Protein AF-A0A7C6D695-F1 (afdb_monomer)

Radius of gyration: 18.71 Å;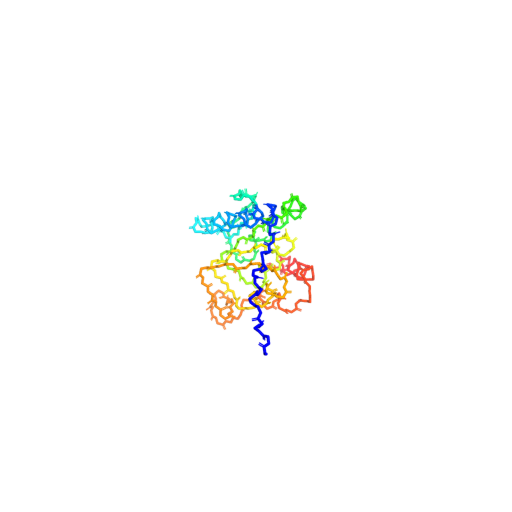 Cα contacts (8 Å, |Δi|>4): 291; chains: 1; bounding box: 71×54×40 Å

Nearest PDB structures (foldseek):
  1vk9-assembly1_A  TM=8.067E-01  e=2.112E-11  Thermotoga maritima
  9e9a-assembly1_A  TM=6.567E-01  e=2.831E-07  Borreliella burgdorferi B31
  2gx8-assembly1_C-2  TM=5.484E-01  e=4.837E-01  Bacillus cereus ATCC 14579
  7tzi-assembly2_B  TM=7.377E-01  e=1.525E+00  Methanothermobacter thermautotrophicus
  2fyw-assembly1_A  TM=5.739E-01  e=6.242E-01  Streptococcus pneumoniae TIGR4

Foldseek 3Di:
DDDDDDDDDPPPCCDPVNVVLVVQLVLFQVLLVVVVVVQWFKFKGTSNDTPDTHHDDDCVGLVVCCVVCLVVLVVGQAMEMEGQAAALLSLLSCVSSVHQEYEYQEHAPVSVVVCVVVVRHYYYDYYDPADPDPVNPGHHPSNVLSVPAPHSVRSSVVVVVVVVVD

Structure (mmCIF, N/CA/C/O backbone):
data_AF-A0A7C6D695-F1
#
_entry.id   AF-A0A7C6D695-F1
#
loop_
_atom_site.group_PDB
_atom_site.id
_atom_site.type_symbol
_atom_site.label_atom_id
_atom_site.label_alt_id
_atom_site.label_comp_id
_atom_site.label_asym_id
_atom_site.label_entity_id
_atom_site.label_seq_id
_atom_site.pdbx_PDB_ins_code
_atom_site.Cartn_x
_atom_site.Cartn_y
_atom_site.Cartn_z
_atom_site.occupancy
_atom_site.B_iso_or_equiv
_atom_site.auth_seq_id
_atom_site.auth_comp_id
_atom_site.auth_asym_id
_atom_site.auth_atom_id
_atom_site.pdbx_PDB_model_num
ATOM 1 N N . MET A 1 1 ? -49.919 -39.911 -1.545 1.00 42.72 1 MET A N 1
ATOM 2 C CA . MET A 1 1 ? -48.729 -39.189 -2.044 1.00 42.72 1 MET A CA 1
ATOM 3 C C . MET A 1 1 ? -48.510 -37.991 -1.141 1.00 42.72 1 MET A C 1
ATOM 5 O O . MET A 1 1 ? -49.394 -37.140 -1.125 1.00 42.72 1 MET A O 1
ATOM 9 N N . PRO A 1 2 ? -47.464 -37.952 -0.302 1.00 40.09 2 PRO A N 1
ATOM 10 C CA . PRO A 1 2 ? -47.291 -36.834 0.606 1.00 40.09 2 PRO A CA 1
ATOM 11 C C . PRO A 1 2 ? -46.612 -35.659 -0.106 1.00 40.09 2 PRO A C 1
ATOM 13 O O . PRO A 1 2 ? -45.649 -35.813 -0.853 1.00 40.09 2 PRO A O 1
ATOM 16 N N . ARG A 1 3 ? -47.199 -34.490 0.140 1.00 41.00 3 ARG A N 1
ATOM 17 C CA . ARG A 1 3 ? -46.724 -33.133 -0.126 1.00 41.00 3 ARG A CA 1
ATOM 18 C C . ARG A 1 3 ? -45.407 -32.924 0.629 1.00 41.00 3 ARG A C 1
ATOM 20 O O . ARG A 1 3 ? -45.408 -33.100 1.841 1.00 41.00 3 ARG A O 1
ATOM 27 N N . PHE A 1 4 ? -44.320 -32.583 -0.065 1.00 38.03 4 PHE A N 1
ATOM 28 C CA . PHE A 1 4 ? -43.055 -32.243 0.591 1.00 38.03 4 PHE A CA 1
ATOM 29 C C . PHE A 1 4 ? -42.942 -30.727 0.749 1.00 38.03 4 PHE A C 1
ATOM 31 O O . PHE A 1 4 ? -43.158 -29.966 -0.195 1.00 38.03 4 PHE A O 1
ATOM 38 N N . GLU A 1 5 ? -42.714 -30.342 1.996 1.00 37.28 5 GLU A N 1
ATOM 39 C CA . GLU A 1 5 ? -42.775 -29.005 2.565 1.00 37.28 5 GLU A CA 1
ATOM 40 C C . GLU A 1 5 ? -41.683 -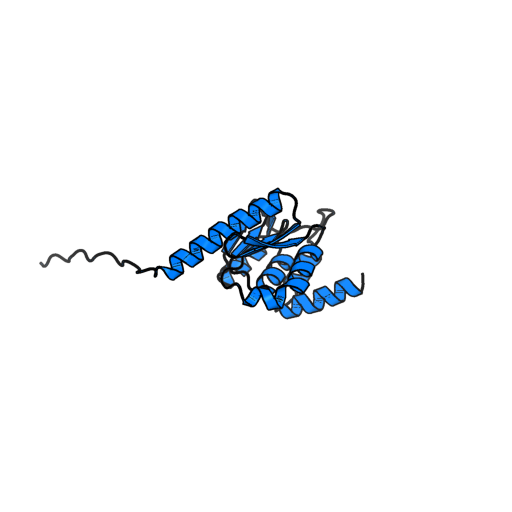28.063 2.046 1.00 37.28 5 GLU A C 1
ATOM 42 O O . GLU A 1 5 ? -40.564 -28.468 1.729 1.00 37.28 5 GLU A O 1
ATOM 47 N N . GLN A 1 6 ? -42.036 -26.776 2.015 1.00 45.25 6 GLN A N 1
ATOM 48 C CA . GLN A 1 6 ? -41.090 -25.670 2.109 1.00 45.25 6 GLN A CA 1
ATOM 49 C C . GLN A 1 6 ? -40.353 -25.768 3.446 1.00 45.25 6 GLN A C 1
ATOM 51 O O . GLN A 1 6 ? -40.998 -25.908 4.481 1.00 45.25 6 GLN A O 1
ATOM 56 N N . THR A 1 7 ? -39.030 -25.623 3.433 1.00 35.06 7 THR A N 1
ATOM 57 C CA . THR A 1 7 ? -38.266 -25.258 4.630 1.00 35.06 7 THR A CA 1
ATOM 58 C C . THR A 1 7 ? -37.316 -24.110 4.306 1.00 35.06 7 THR A C 1
ATOM 60 O O . THR A 1 7 ? -36.248 -24.264 3.719 1.00 35.06 7 THR A O 1
ATOM 63 N N . ASP A 1 8 ? -37.837 -22.921 4.594 1.00 38.31 8 ASP A N 1
ATOM 64 C CA . ASP A 1 8 ? -37.241 -21.851 5.391 1.00 38.31 8 ASP A CA 1
ATOM 65 C C . ASP A 1 8 ? -35.723 -21.611 5.361 1.00 38.31 8 ASP A C 1
ATOM 67 O O . ASP A 1 8 ? -34.898 -22.410 5.803 1.00 38.31 8 ASP A O 1
ATOM 71 N N . SER A 1 9 ? -35.411 -20.387 4.920 1.00 47.56 9 SER A N 1
ATOM 72 C CA . SER A 1 9 ? -34.541 -19.401 5.576 1.00 47.56 9 SER A CA 1
ATOM 73 C C . SER A 1 9 ? -33.471 -19.952 6.527 1.00 47.56 9 SER A C 1
ATOM 75 O O . SER A 1 9 ? -33.718 -20.219 7.703 1.00 47.56 9 SER A O 1
ATOM 77 N N . LYS A 1 10 ? -32.223 -20.000 6.050 1.00 43.88 10 LYS A N 1
ATOM 78 C CA . LYS A 1 10 ? -31.055 -19.949 6.936 1.00 43.88 10 LYS A CA 1
ATOM 79 C C . LYS A 1 10 ? -30.682 -18.489 7.163 1.00 43.88 10 LYS A C 1
ATOM 81 O O . LYS A 1 10 ? -29.820 -17.944 6.477 1.00 43.88 10 LYS A O 1
ATOM 86 N N . ASP A 1 11 ? -31.339 -17.885 8.147 1.00 43.44 11 ASP A N 1
ATOM 87 C CA . ASP A 1 11 ? -30.884 -16.662 8.799 1.00 43.44 11 ASP A CA 1
ATOM 88 C C . ASP A 1 11 ? -29.497 -16.907 9.405 1.00 43.44 11 ASP A C 1
ATOM 90 O O . ASP A 1 11 ? -29.334 -17.534 10.454 1.00 43.44 11 ASP A O 1
ATOM 94 N N . CYS A 1 12 ? -28.465 -16.425 8.717 1.00 45.38 12 CYS A N 1
ATOM 95 C CA . CYS A 1 12 ? -27.130 -16.326 9.280 1.00 45.38 12 CYS A CA 1
ATOM 96 C C . CYS A 1 12 ? -27.166 -15.205 10.326 1.00 45.38 12 CYS A C 1
ATOM 98 O O . CYS A 1 12 ? -27.228 -14.022 9.982 1.00 45.38 12 CYS A O 1
ATOM 100 N N . THR A 1 13 ? -27.163 -15.555 11.614 1.00 48.12 13 THR A N 1
ATOM 101 C CA . THR A 1 13 ? -27.077 -14.589 12.717 1.00 48.12 13 THR A CA 1
ATOM 102 C C . THR A 1 13 ? -25.680 -13.965 12.750 1.00 48.12 13 THR A C 1
ATOM 104 O O . THR A 1 13 ? -24.846 -14.300 13.590 1.00 48.12 13 THR A O 1
ATOM 107 N N . CYS A 1 14 ? -25.407 -13.062 11.807 1.00 52.91 14 CYS A N 1
ATOM 108 C CA . CYS A 1 14 ? -24.234 -12.201 11.806 1.00 52.91 14 CYS A CA 1
ATOM 109 C C . CYS A 1 14 ? -24.280 -11.351 13.084 1.00 52.91 14 CYS A C 1
ATOM 111 O O . CYS A 1 14 ? -25.171 -10.511 13.260 1.00 52.91 14 CYS A O 1
ATOM 113 N N . SER A 1 15 ? -23.374 -11.654 14.017 1.00 60.94 15 SER A N 1
ATOM 114 C CA . SER A 1 15 ? -23.303 -11.022 15.333 1.00 60.94 15 SER A CA 1
ATOM 115 C C . SER A 1 15 ? -23.146 -9.498 15.206 1.00 60.94 15 SER A C 1
ATOM 117 O O . SER A 1 15 ? -22.592 -8.994 14.229 1.00 60.94 15 SER A O 1
ATOM 119 N N . LYS A 1 16 ? -23.619 -8.736 16.203 1.00 62.94 16 LYS A N 1
ATOM 120 C CA . LYS A 1 16 ? -23.512 -7.261 16.206 1.00 62.94 16 LYS A CA 1
ATOM 121 C C . LYS A 1 16 ? -22.066 -6.768 16.017 1.00 62.94 16 LYS A C 1
ATOM 123 O O . LYS A 1 16 ? -21.885 -5.722 15.409 1.00 62.94 16 LYS A O 1
ATOM 128 N N . ALA A 1 17 ? -21.077 -7.528 16.495 1.00 66.06 17 ALA A N 1
ATOM 129 C CA . ALA A 1 17 ? -19.654 -7.219 16.359 1.00 66.06 17 ALA A CA 1
ATOM 130 C C . ALA A 1 17 ? -19.171 -7.307 14.899 1.00 66.06 17 ALA A C 1
ATOM 132 O O . ALA A 1 17 ? -18.552 -6.370 14.415 1.00 66.06 17 ALA A O 1
ATOM 133 N N . CYS A 1 18 ? -19.554 -8.354 14.156 1.00 64.19 18 CYS A N 1
ATOM 134 C CA . CYS A 1 18 ? -19.200 -8.481 12.735 1.00 64.19 18 CYS A CA 1
ATOM 135 C C . CYS A 1 18 ? -19.744 -7.310 11.900 1.00 64.19 18 CYS A C 1
ATOM 137 O O . CYS A 1 18 ? -19.027 -6.748 11.079 1.00 64.19 18 CYS A O 1
ATOM 139 N N . ARG A 1 19 ? -20.984 -6.875 12.170 1.00 72.44 19 ARG A N 1
ATOM 140 C CA . ARG A 1 19 ? -21.570 -5.697 11.500 1.00 72.44 19 ARG A CA 1
ATOM 141 C C . ARG A 1 19 ? -20.833 -4.396 11.837 1.00 72.44 19 ARG A C 1
ATOM 143 O O . ARG A 1 19 ? -20.796 -3.484 11.017 1.00 72.44 19 ARG A O 1
ATOM 150 N N . GLN A 1 20 ? -20.285 -4.288 13.047 1.00 76.75 20 GLN A N 1
ATOM 151 C CA . GLN A 1 20 ? -19.495 -3.129 13.471 1.00 76.75 20 GLN A CA 1
ATOM 152 C C . GLN A 1 20 ? -18.118 -3.112 12.798 1.00 76.75 20 GLN A C 1
ATOM 154 O O . GLN A 1 20 ? -17.688 -2.049 12.351 1.00 76.75 20 GLN A O 1
ATOM 159 N N . ASP A 1 21 ? -17.473 -4.273 12.663 1.00 85.81 21 ASP A N 1
ATOM 160 C CA . ASP A 1 21 ? -16.185 -4.408 11.977 1.00 85.81 21 ASP A CA 1
ATOM 161 C C . ASP A 1 21 ? -16.304 -4.063 10.486 1.00 85.81 21 ASP A C 1
ATOM 163 O O . ASP A 1 21 ? -15.542 -3.238 9.982 1.00 85.81 21 ASP A O 1
ATOM 167 N N . GLU A 1 22 ? -17.311 -4.603 9.793 1.00 87.00 22 GLU A N 1
ATOM 168 C CA . GLU A 1 22 ? -17.583 -4.288 8.381 1.00 87.00 22 GLU A CA 1
ATOM 169 C C . GLU A 1 22 ? -17.843 -2.789 8.167 1.00 87.00 22 GLU A C 1
ATOM 171 O O . GLU A 1 22 ? -17.318 -2.179 7.230 1.00 87.00 22 GLU A O 1
ATOM 176 N N . HIS A 1 23 ? -18.611 -2.162 9.064 1.00 90.50 23 HIS A N 1
ATOM 177 C CA . HIS A 1 23 ? -18.873 -0.727 8.999 1.00 90.50 23 HIS A CA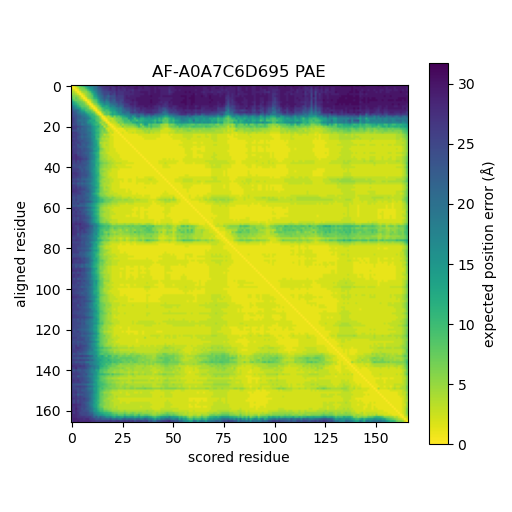 1
ATOM 178 C C . HIS A 1 23 ? -17.605 0.110 9.239 1.00 90.50 23 HIS A C 1
ATOM 180 O O . HIS A 1 23 ? -17.362 1.075 8.512 1.00 90.50 23 HIS A O 1
ATOM 186 N N . SER A 1 24 ? -16.773 -0.272 10.215 1.00 93.38 24 SER A N 1
ATOM 187 C CA . SER A 1 24 ? -15.486 0.384 10.491 1.00 93.38 24 SER A CA 1
ATOM 188 C C . SER A 1 24 ? -14.525 0.288 9.300 1.00 93.38 24 SER A C 1
ATOM 190 O O . SER A 1 24 ? -13.899 1.286 8.922 1.00 93.38 24 SER A O 1
ATOM 192 N N . ILE A 1 25 ? -14.449 -0.881 8.656 1.00 96.31 25 ILE A N 1
ATOM 193 C CA . ILE A 1 25 ? -13.634 -1.090 7.453 1.00 96.31 25 ILE A CA 1
ATOM 194 C C . ILE A 1 25 ? -14.141 -0.213 6.306 1.00 96.31 25 ILE A C 1
ATOM 196 O O . ILE A 1 25 ? -13.346 0.495 5.691 1.00 96.31 25 ILE A O 1
ATOM 200 N N . SER A 1 26 ? -15.453 -0.191 6.054 1.00 96.94 26 SER A N 1
ATOM 201 C CA . SER A 1 26 ? -16.054 0.648 5.008 1.00 96.94 26 SER A CA 1
ATOM 202 C C . SER A 1 26 ? -15.768 2.142 5.218 1.00 96.94 26 SER A C 1
ATOM 204 O O . SER A 1 26 ? -15.323 2.823 4.292 1.00 96.94 26 SER A O 1
ATOM 206 N N . LEU A 1 27 ? -15.921 2.647 6.448 1.00 97.44 27 LEU A N 1
ATOM 207 C CA . LEU A 1 27 ? -15.553 4.024 6.801 1.00 97.44 27 LEU A CA 1
ATOM 208 C C . LEU A 1 27 ? -14.063 4.299 6.568 1.00 97.44 27 LEU A C 1
ATOM 210 O O . LEU A 1 27 ? -13.682 5.368 6.086 1.00 97.44 27 LEU A O 1
ATOM 214 N N . SER A 1 28 ? -13.211 3.334 6.907 1.00 98.38 28 SER A N 1
ATOM 215 C CA . SER A 1 28 ? -11.764 3.461 6.757 1.00 98.38 28 SER A CA 1
ATOM 216 C C . SER A 1 28 ? -11.326 3.433 5.289 1.00 98.38 28 SER A C 1
ATOM 218 O O . SER A 1 28 ? -10.411 4.167 4.924 1.00 98.38 28 SER A O 1
ATOM 220 N N . LEU A 1 29 ? -12.008 2.668 4.431 1.00 98.69 29 LEU A N 1
ATOM 221 C CA . LEU A 1 29 ? -11.808 2.668 2.978 1.00 98.69 29 LEU A CA 1
ATOM 222 C C . LEU A 1 29 ? -12.200 4.004 2.344 1.00 98.69 29 LEU A C 1
ATOM 224 O O . LEU A 1 29 ? -11.439 4.539 1.539 1.00 98.69 29 LEU A O 1
ATOM 228 N N . GLU A 1 30 ? -13.336 4.587 2.737 1.00 98.50 30 GLU A N 1
ATOM 229 C CA . GLU A 1 30 ? -13.734 5.908 2.234 1.00 98.50 30 GLU A CA 1
ATOM 230 C C . GLU A 1 30 ? -12.756 6.999 2.698 1.00 98.50 30 GLU A C 1
ATOM 232 O O . GLU A 1 30 ? -12.347 7.847 1.907 1.00 98.50 30 GLU A O 1
ATOM 237 N N . SER A 1 31 ? -12.297 6.940 3.951 1.00 98.62 31 SER A N 1
ATOM 238 C CA . SER A 1 31 ? -11.262 7.847 4.463 1.00 98.62 31 SER A CA 1
ATOM 239 C C . SER A 1 31 ? -9.933 7.675 3.712 1.00 98.62 31 SER A C 1
ATOM 241 O O . SER A 1 31 ? -9.328 8.666 3.295 1.00 98.62 31 SER A O 1
ATOM 243 N N . ALA A 1 32 ? -9.505 6.436 3.439 1.00 98.75 32 ALA A N 1
ATOM 244 C CA . ALA A 1 32 ? -8.312 6.157 2.640 1.00 98.75 32 ALA A CA 1
ATOM 245 C C . ALA A 1 32 ? -8.426 6.751 1.224 1.00 98.75 32 ALA A C 1
ATOM 247 O O . ALA A 1 32 ? -7.527 7.477 0.792 1.00 98.75 32 ALA A O 1
ATOM 248 N N . LYS A 1 33 ? -9.561 6.535 0.547 1.00 98.81 33 LYS A N 1
ATOM 249 C CA . LYS A 1 33 ? -9.881 7.136 -0.756 1.00 98.81 33 LYS A CA 1
ATOM 250 C C . LYS A 1 33 ? -9.775 8.660 -0.725 1.00 98.81 33 LYS A C 1
ATOM 252 O O . LYS A 1 33 ? -9.078 9.240 -1.554 1.00 98.81 33 LYS A O 1
ATOM 257 N N . GLN A 1 34 ? -10.395 9.312 0.259 1.00 98.69 34 GLN A N 1
ATOM 258 C CA . GLN A 1 34 ? -10.338 10.769 0.413 1.00 98.69 34 GLN A CA 1
ATOM 259 C C . GLN A 1 34 ? -8.907 11.286 0.601 1.00 98.69 34 GLN A C 1
ATOM 261 O O . GLN A 1 34 ? -8.551 12.326 0.043 1.00 98.69 34 GLN A O 1
ATOM 266 N N . GLN A 1 35 ? -8.067 10.581 1.368 1.00 98.75 35 GLN A N 1
ATOM 267 C CA . GLN A 1 35 ? -6.670 10.978 1.555 1.00 98.75 35 GLN A CA 1
ATOM 268 C C . GLN A 1 35 ? -5.870 10.869 0.256 1.00 98.75 35 GLN A C 1
ATOM 270 O O . GLN A 1 35 ? -5.128 11.799 -0.073 1.00 98.75 35 GLN A O 1
ATOM 275 N N . ILE A 1 36 ? -6.035 9.786 -0.505 1.00 98.62 36 ILE A N 1
ATOM 276 C CA . ILE A 1 36 ? -5.335 9.648 -1.784 1.00 98.62 36 ILE A CA 1
ATOM 277 C C . ILE A 1 36 ? -5.822 10.698 -2.793 1.00 98.62 36 ILE A C 1
ATOM 279 O O . ILE A 1 36 ? -4.997 11.352 -3.432 1.00 98.62 36 ILE A O 1
ATOM 283 N N . ASP A 1 37 ? -7.129 10.954 -2.860 1.00 98.25 37 ASP A N 1
ATOM 284 C CA . ASP A 1 37 ? -7.706 12.003 -3.713 1.00 98.25 37 ASP A CA 1
ATOM 285 C C . ASP A 1 37 ? -7.224 13.409 -3.319 1.00 98.25 37 ASP A C 1
ATOM 287 O O . ASP A 1 37 ? -7.080 14.288 -4.166 1.00 98.25 37 ASP A O 1
ATOM 291 N N . SER A 1 38 ? -6.882 13.607 -2.042 1.00 98.00 38 SER A N 1
ATOM 292 C CA . SER A 1 38 ? -6.273 14.840 -1.517 1.00 98.00 38 SER A CA 1
ATOM 293 C C . SER A 1 38 ? -4.757 14.939 -1.771 1.00 98.00 38 SER A C 1
ATOM 295 O O . SER A 1 38 ? -4.092 15.861 -1.286 1.00 98.00 38 SER A O 1
ATOM 297 N N . GLY A 1 39 ? -4.181 13.993 -2.516 1.00 97.81 39 GLY A N 1
ATOM 298 C CA . GLY A 1 39 ? -2.786 14.008 -2.955 1.00 97.81 39 GLY A CA 1
ATOM 299 C C . GLY A 1 39 ? -1.793 13.352 -1.994 1.00 97.81 39 GLY A C 1
ATOM 300 O O . GLY A 1 39 ? -0.593 13.629 -2.086 1.00 97.81 39 GLY A O 1
ATOM 301 N N . TRP A 1 40 ? -2.252 12.513 -1.061 1.00 98.69 40 TRP A N 1
ATOM 302 C CA . TRP A 1 40 ? -1.367 11.617 -0.308 1.00 98.69 40 TRP A CA 1
ATOM 303 C C . TRP A 1 40 ? -0.970 10.407 -1.160 1.00 98.69 40 TRP A C 1
ATOM 305 O O . TRP A 1 40 ? -1.725 9.969 -2.025 1.00 98.69 40 TRP A O 1
ATOM 315 N N . SER A 1 41 ? 0.243 9.887 -0.953 1.00 98.50 41 SER A N 1
ATOM 316 C CA . SER A 1 41 ? 0.732 8.727 -1.712 1.00 98.50 41 SER A CA 1
ATOM 317 C C . SER A 1 41 ? 0.359 7.414 -1.045 1.00 98.50 41 SER A C 1
ATOM 319 O O . SER A 1 41 ? -0.047 6.494 -1.746 1.00 98.50 41 SER A O 1
ATOM 321 N N . SER A 1 42 ? 0.472 7.352 0.280 1.00 98.81 42 SER A N 1
ATOM 322 C CA . SER A 1 42 ? 0.074 6.196 1.081 1.00 98.81 42 SER A CA 1
ATOM 323 C C . SER A 1 42 ? -0.560 6.671 2.388 1.00 98.81 42 SER A C 1
ATOM 325 O O . SER A 1 42 ? -0.237 7.757 2.881 1.00 98.81 42 SER A O 1
ATOM 327 N N . VAL A 1 43 ? -1.458 5.873 2.955 1.00 98.81 43 VAL A N 1
ATOM 328 C CA . VAL A 1 43 ? -2.214 6.194 4.171 1.00 98.81 43 VAL A CA 1
ATOM 329 C C . VAL A 1 43 ? -2.537 4.922 4.951 1.00 98.81 43 VAL A C 1
ATOM 331 O O . VAL A 1 43 ? -2.803 3.877 4.365 1.00 98.81 43 VAL A O 1
ATOM 334 N N . LEU A 1 44 ? -2.541 5.012 6.277 1.00 98.62 44 LEU A N 1
ATOM 335 C CA . LEU A 1 44 ? -3.020 3.972 7.180 1.00 98.62 44 LEU A CA 1
ATOM 336 C C . LEU A 1 44 ? -4.187 4.521 8.004 1.00 98.62 44 LEU A C 1
ATOM 338 O O . LEU A 1 44 ? -4.073 5.581 8.623 1.00 98.62 44 LEU A O 1
ATOM 342 N N . VAL A 1 45 ? -5.310 3.810 8.004 1.00 98.56 45 VAL A N 1
ATOM 343 C CA . VAL A 1 45 ? -6.575 4.248 8.606 1.00 98.56 45 VAL A CA 1
ATOM 344 C C . VAL A 1 45 ? -7.137 3.140 9.493 1.00 98.56 45 VAL A C 1
ATOM 346 O O . VAL A 1 45 ? -7.058 1.968 9.137 1.00 98.56 45 VAL A O 1
ATOM 349 N N . ALA A 1 46 ? -7.732 3.499 10.627 1.00 96.69 46 ALA A N 1
ATOM 350 C CA . ALA A 1 46 ? -8.556 2.599 11.431 1.00 96.69 46 ALA A CA 1
ATOM 351 C C . ALA A 1 46 ? -9.766 3.356 11.983 1.00 96.69 46 ALA A C 1
ATOM 353 O O . ALA A 1 46 ? -9.636 4.508 12.401 1.00 96.69 46 ALA A O 1
ATOM 354 N N . ASP A 1 47 ? -10.937 2.720 11.987 1.00 94.69 47 ASP A N 1
ATOM 355 C CA . ASP A 1 47 ? -12.189 3.306 12.487 1.00 94.69 47 ASP A CA 1
ATOM 356 C C . ASP A 1 47 ? -12.495 4.686 11.869 1.00 94.69 47 ASP A C 1
ATOM 358 O O . ASP A 1 47 ? -12.899 5.632 12.549 1.00 94.69 47 ASP A O 1
ATOM 362 N N . GLY A 1 48 ? -12.222 4.827 10.565 1.00 95.69 48 GLY A N 1
ATOM 363 C CA . GLY A 1 48 ? -12.374 6.068 9.797 1.00 95.69 48 GLY A CA 1
ATOM 364 C C . GLY A 1 48 ? -11.312 7.142 10.077 1.00 95.69 48 GLY A C 1
ATOM 365 O O . GLY A 1 48 ? -11.279 8.165 9.388 1.00 95.69 48 GLY A O 1
ATOM 366 N N . LYS A 1 49 ? -10.419 6.930 11.050 1.00 97.00 49 LYS A N 1
ATOM 367 C CA . LYS A 1 49 ? -9.390 7.889 11.467 1.00 97.00 49 LYS A CA 1
ATOM 368 C C . LYS A 1 49 ? -8.046 7.563 10.837 1.00 97.00 49 LYS A C 1
ATOM 370 O O . LYS A 1 49 ? -7.576 6.429 10.884 1.00 97.00 49 LYS A O 1
ATOM 375 N N . VAL A 1 50 ? -7.400 8.586 10.288 1.00 98.19 50 VAL A N 1
ATOM 376 C CA . VAL A 1 50 ? -6.037 8.469 9.767 1.00 98.19 50 VAL A CA 1
ATOM 377 C C . VAL A 1 50 ? -5.068 8.296 10.932 1.00 98.19 50 VAL A C 1
ATOM 379 O O . VAL A 1 50 ? -4.986 9.167 11.797 1.00 98.19 50 VAL A O 1
ATOM 382 N N . LEU A 1 51 ? -4.334 7.186 10.934 1.00 98.00 51 LEU A N 1
ATOM 383 C CA . LEU A 1 51 ? -3.268 6.918 11.897 1.00 98.00 51 LEU A CA 1
ATOM 384 C C . LEU A 1 51 ? -1.927 7.473 11.411 1.00 98.00 51 LEU A C 1
ATOM 386 O O . LEU A 1 51 ? -1.169 8.029 12.198 1.00 98.00 51 LEU A O 1
ATOM 390 N N . ASP A 1 52 ? -1.645 7.332 10.114 1.00 98.50 52 ASP A N 1
ATOM 391 C CA . ASP A 1 52 ? -0.435 7.846 9.470 1.00 98.50 52 ASP A CA 1
ATOM 392 C C . ASP A 1 52 ? -0.679 8.036 7.961 1.00 98.50 52 ASP A C 1
ATOM 394 O O . ASP A 1 52 ? -1.583 7.430 7.381 1.00 98.50 52 ASP A O 1
ATOM 398 N N . ARG A 1 53 ? 0.103 8.900 7.317 1.00 98.56 53 ARG A N 1
ATOM 399 C CA . ARG A 1 53 ? 0.062 9.165 5.875 1.00 98.56 53 ARG A CA 1
ATOM 400 C C . ARG A 1 53 ? 1.372 9.771 5.404 1.00 98.56 53 ARG A C 1
ATOM 402 O O . ARG A 1 53 ? 2.026 10.505 6.137 1.00 98.56 53 ARG A O 1
ATOM 409 N N . GLU A 1 54 ? 1.726 9.505 4.155 1.00 98.75 54 GLU A N 1
ATOM 410 C CA . GLU A 1 54 ? 2.997 9.953 3.598 1.00 98.75 54 GLU A CA 1
ATOM 411 C C . GLU A 1 54 ? 2.864 10.390 2.135 1.00 98.75 54 GLU A C 1
ATOM 413 O O . GLU A 1 54 ? 2.091 9.820 1.354 1.00 98.75 54 GLU A O 1
ATOM 418 N N . LYS A 1 55 ? 3.613 11.433 1.761 1.00 98.25 55 LYS A N 1
ATOM 419 C CA . LYS A 1 55 ? 3.744 11.884 0.368 1.00 98.25 55 LYS A CA 1
ATOM 420 C C . LYS A 1 55 ? 5.064 11.397 -0.213 1.00 98.25 55 LYS A C 1
ATOM 422 O O . LYS A 1 55 ? 6.007 11.062 0.488 1.00 98.25 55 LYS A O 1
ATOM 427 N N . GLY A 1 56 ? 5.141 11.375 -1.537 1.00 96.81 56 GLY A N 1
ATOM 428 C CA . GLY A 1 56 ? 6.362 11.003 -2.248 1.00 96.81 56 GLY A CA 1
ATOM 429 C C . GLY A 1 56 ? 6.090 10.048 -3.394 1.00 96.81 56 GLY A C 1
ATOM 430 O O . GLY A 1 56 ? 4.964 9.949 -3.880 1.00 96.81 56 GLY A O 1
ATOM 431 N N . SER A 1 57 ? 7.124 9.348 -3.849 1.00 93.38 57 SER A N 1
ATOM 432 C CA . SER A 1 57 ? 7.048 8.502 -5.040 1.00 93.38 57 SER A CA 1
ATOM 433 C C . SER A 1 57 ? 7.649 7.118 -4.818 1.00 93.38 57 SER A C 1
ATOM 435 O O . SER A 1 57 ? 8.441 6.905 -3.899 1.00 93.38 57 SER A O 1
ATOM 437 N N . GLY A 1 58 ? 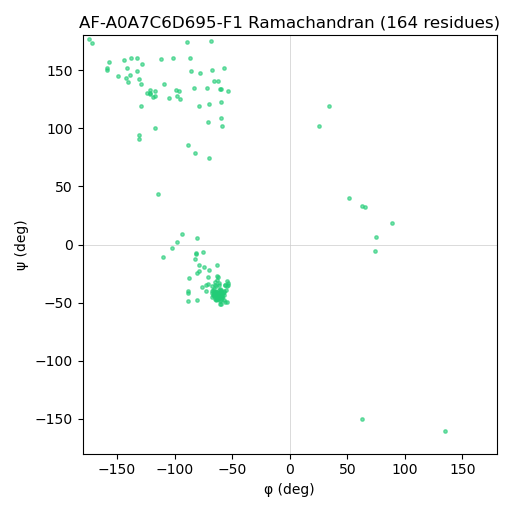7.262 6.182 -5.687 1.00 94.00 58 GLY A N 1
ATOM 438 C CA . GLY A 1 58 ? 7.637 4.779 -5.557 1.00 94.00 58 GLY A CA 1
ATOM 439 C C . GLY A 1 58 ? 7.077 4.159 -4.278 1.00 94.00 58 GLY A C 1
ATOM 440 O O . GLY A 1 58 ? 6.042 4.585 -3.779 1.00 94.00 58 GLY A O 1
ATOM 441 N N . ILE A 1 59 ? 7.798 3.170 -3.754 1.00 95.88 59 ILE A N 1
ATOM 442 C CA . ILE A 1 59 ? 7.404 2.374 -2.582 1.00 95.88 59 ILE A CA 1
ATOM 443 C C . ILE A 1 59 ? 7.733 3.048 -1.236 1.00 95.88 59 ILE A C 1
ATOM 445 O O . ILE A 1 59 ? 7.263 2.616 -0.187 1.00 95.88 59 ILE A O 1
ATOM 449 N N . LYS A 1 60 ? 8.546 4.116 -1.252 1.00 96.94 60 LYS A N 1
ATOM 450 C CA . LYS A 1 60 ? 9.056 4.775 -0.037 1.00 96.94 60 LYS A CA 1
ATOM 451 C C . LYS A 1 60 ? 7.946 5.257 0.913 1.00 96.94 60 LYS A C 1
ATOM 453 O O . LYS A 1 60 ? 8.098 5.016 2.106 1.00 96.94 60 LYS A O 1
ATOM 458 N N . PRO A 1 61 ? 6.846 5.886 0.451 1.00 98.31 61 PRO A N 1
ATOM 459 C CA . PRO A 1 61 ? 5.797 6.353 1.358 1.00 98.31 61 PRO A CA 1
ATOM 460 C C . PRO A 1 61 ? 5.164 5.218 2.181 1.00 98.31 61 PRO A C 1
ATOM 462 O O . PRO A 1 61 ? 5.078 5.323 3.402 1.00 98.31 61 PRO A O 1
ATOM 465 N N . ALA A 1 62 ? 4.830 4.092 1.544 1.00 98.31 62 ALA A N 1
ATOM 466 C CA . ALA A 1 62 ? 4.311 2.904 2.222 1.00 98.31 62 ALA A CA 1
ATOM 467 C C . ALA A 1 62 ? 5.326 2.300 3.210 1.00 98.31 62 ALA A C 1
ATOM 469 O O . ALA A 1 62 ? 4.967 1.928 4.328 1.00 98.31 62 ALA A O 1
ATOM 470 N N . LEU A 1 63 ? 6.606 2.244 2.824 1.00 98.00 63 LEU A N 1
ATOM 471 C CA . LEU A 1 63 ? 7.681 1.751 3.688 1.00 98.00 63 LEU A CA 1
ATOM 472 C C . LEU A 1 63 ? 7.844 2.605 4.953 1.00 98.00 63 LEU A C 1
ATOM 474 O O . LEU A 1 63 ? 7.967 2.056 6.046 1.00 98.00 63 LEU A O 1
ATOM 478 N N . LEU A 1 64 ? 7.823 3.932 4.818 1.00 98.19 64 LEU A N 1
ATOM 479 C CA . LEU A 1 64 ? 7.961 4.847 5.952 1.00 98.19 64 LEU A CA 1
ATOM 480 C C . LEU A 1 64 ? 6.807 4.694 6.946 1.00 98.19 64 LEU A C 1
ATOM 482 O O . LEU A 1 64 ? 7.048 4.659 8.152 1.00 98.19 64 LEU A O 1
ATOM 486 N N . ILE A 1 65 ? 5.577 4.532 6.453 1.00 98.44 65 ILE A N 1
ATOM 487 C CA . ILE A 1 65 ? 4.421 4.243 7.310 1.00 98.44 65 ILE A CA 1
ATOM 488 C C . ILE A 1 65 ? 4.632 2.924 8.063 1.00 98.44 65 ILE A C 1
ATOM 490 O O . ILE A 1 65 ? 4.481 2.892 9.282 1.00 98.44 65 ILE A O 1
ATOM 494 N N . LEU A 1 66 ? 5.038 1.844 7.381 1.00 97.75 66 LEU A N 1
ATOM 495 C CA . LEU A 1 66 ? 5.312 0.560 8.038 1.00 97.75 66 LEU A CA 1
ATOM 496 C C . LEU A 1 66 ? 6.392 0.692 9.124 1.00 97.75 66 LEU A C 1
ATOM 498 O O . LEU A 1 66 ? 6.239 0.132 10.208 1.00 97.75 66 LEU A O 1
ATOM 502 N N . GLN A 1 67 ? 7.462 1.445 8.868 1.00 96.38 67 GLN A N 1
ATOM 503 C CA . GLN A 1 67 ? 8.541 1.655 9.837 1.00 96.38 67 GLN A CA 1
ATOM 504 C C . GLN A 1 67 ? 8.081 2.437 11.074 1.00 96.38 67 GLN A C 1
ATOM 506 O O . GLN A 1 67 ? 8.493 2.108 12.185 1.00 96.38 67 GLN A O 1
ATOM 511 N N . ARG A 1 68 ? 7.209 3.438 10.903 1.00 97.19 68 ARG A N 1
ATOM 512 C CA . ARG A 1 68 ? 6.653 4.221 12.019 1.00 97.19 68 ARG A CA 1
ATOM 513 C C . ARG A 1 68 ? 5.569 3.469 12.790 1.00 97.19 68 ARG A C 1
ATOM 515 O O . ARG A 1 68 ? 5.500 3.585 14.010 1.00 97.19 68 ARG A O 1
ATOM 522 N N . MET A 1 69 ? 4.741 2.691 12.093 1.00 93.94 69 MET A N 1
ATOM 523 C CA . MET A 1 69 ? 3.498 2.141 12.641 1.00 93.94 69 MET A CA 1
ATOM 524 C C . MET A 1 69 ? 3.504 0.632 12.868 1.00 93.94 69 MET A C 1
ATOM 526 O O . MET A 1 69 ? 2.593 0.143 13.523 1.00 93.94 69 MET A O 1
ATOM 530 N N . GLY A 1 70 ? 4.482 -0.137 12.385 1.00 82.94 70 GLY A N 1
ATOM 531 C CA . GLY A 1 70 ? 4.391 -1.604 12.324 1.00 82.94 70 GLY A CA 1
ATOM 532 C C . GLY A 1 70 ? 4.051 -2.310 13.648 1.00 82.94 70 GLY A C 1
ATOM 533 O O . GLY A 1 70 ? 3.326 -3.306 13.650 1.00 82.94 70 GLY A O 1
ATOM 534 N N . GLN A 1 71 ? 4.520 -1.797 14.792 1.00 85.94 71 GLN A N 1
ATOM 535 C CA . GLN A 1 71 ? 4.136 -2.331 16.107 1.00 85.94 71 GLN A CA 1
ATOM 536 C C . GLN A 1 71 ? 2.763 -1.818 16.565 1.00 85.94 71 GLN A C 1
ATOM 538 O O . GLN A 1 71 ? 1.916 -2.622 16.958 1.00 85.94 71 GLN A O 1
ATOM 543 N N . THR A 1 72 ? 2.533 -0.507 16.466 1.00 86.69 72 THR A N 1
ATOM 544 C CA . THR A 1 72 ? 1.291 0.181 16.862 1.00 86.69 72 THR A CA 1
ATOM 545 C C . THR A 1 72 ? 0.080 -0.298 16.063 1.00 86.69 72 THR A C 1
ATOM 547 O O . THR A 1 72 ? -1.004 -0.466 16.610 1.00 86.69 72 THR A O 1
ATOM 550 N N . ALA A 1 73 ? 0.269 -0.626 14.786 1.00 84.62 73 ALA A N 1
ATOM 551 C CA . ALA A 1 73 ? -0.754 -1.155 13.894 1.00 84.62 73 ALA A CA 1
ATOM 552 C C . ALA A 1 73 ? -1.453 -2.396 14.485 1.00 84.62 73 ALA A C 1
ATOM 554 O O . ALA A 1 73 ? -2.657 -2.575 14.344 1.00 84.62 73 ALA A O 1
ATOM 555 N N . ARG A 1 74 ? -0.740 -3.221 15.263 1.00 85.00 74 ARG A N 1
ATOM 556 C CA . ARG A 1 74 ? -1.319 -4.417 15.902 1.00 85.00 74 ARG A CA 1
ATOM 557 C C . ARG A 1 74 ? -2.424 -4.109 16.913 1.00 85.00 74 ARG A C 1
ATOM 559 O O . ARG A 1 74 ? -3.172 -5.017 17.260 1.00 85.00 74 ARG A O 1
ATOM 566 N N . GLN A 1 75 ? -2.512 -2.870 17.390 1.00 90.50 75 GLN A N 1
ATOM 567 C CA . GLN A 1 75 ? -3.537 -2.417 18.329 1.00 90.50 75 GLN A CA 1
ATOM 568 C C . GLN A 1 75 ? -4.861 -2.067 17.628 1.00 90.50 75 GLN A C 1
ATOM 570 O O . GLN A 1 75 ? -5.861 -1.840 18.302 1.00 90.50 75 GLN A O 1
ATOM 575 N N . HIS A 1 76 ? -4.886 -2.063 16.290 1.00 92.31 76 HIS A N 1
ATOM 576 C CA . HIS A 1 76 ? -6.044 -1.703 15.477 1.00 92.31 76 HIS A CA 1
ATOM 577 C C . HIS A 1 76 ? -6.507 -2.917 14.641 1.00 92.31 76 HIS A C 1
ATOM 579 O O . HIS A 1 76 ? -5.902 -3.224 13.614 1.00 92.31 76 HIS A O 1
ATOM 585 N N . PRO A 1 77 ? -7.563 -3.647 15.055 1.00 84.06 77 PRO A N 1
ATOM 586 C CA . PRO A 1 77 ? -7.960 -4.908 14.414 1.00 84.06 77 PRO A CA 1
ATOM 587 C C . PRO A 1 77 ? -8.552 -4.750 13.001 1.00 84.06 77 PRO A C 1
ATOM 589 O O . PRO A 1 77 ? -8.484 -5.703 12.222 1.00 84.06 77 PRO A O 1
ATOM 592 N N . ASN A 1 78 ? -9.064 -3.556 12.670 1.00 92.56 78 ASN A N 1
ATOM 593 C CA . ASN A 1 78 ? -9.774 -3.220 11.426 1.00 92.56 78 ASN A CA 1
ATOM 594 C C . ASN A 1 78 ? -8.999 -2.204 10.569 1.00 92.56 78 ASN A C 1
ATOM 596 O O . ASN A 1 78 ? -9.556 -1.232 10.060 1.00 92.56 78 ASN A O 1
ATOM 600 N N . LEU A 1 79 ? -7.685 -2.397 10.450 1.00 97.06 79 LEU A N 1
ATOM 601 C CA . LEU A 1 79 ? -6.823 -1.508 9.674 1.00 97.06 79 LEU A CA 1
ATOM 602 C C . LEU A 1 79 ? -7.135 -1.538 8.182 1.00 97.06 79 LEU A C 1
ATOM 604 O O . LEU A 1 79 ? -7.305 -2.604 7.588 1.00 97.06 79 LEU A O 1
ATOM 608 N N . VAL A 1 80 ? -7.076 -0.362 7.573 1.00 98.62 80 VAL A N 1
ATOM 609 C CA . VAL A 1 80 ? -7.114 -0.171 6.130 1.00 98.62 80 VAL A CA 1
ATOM 610 C C . VAL A 1 80 ? -5.853 0.541 5.679 1.00 98.62 80 VAL A C 1
ATOM 612 O O . VAL A 1 80 ? -5.481 1.583 6.221 1.00 98.62 80 VAL A O 1
ATOM 615 N N . PHE A 1 81 ? -5.202 -0.023 4.668 1.00 98.75 81 PHE A N 1
ATOM 616 C CA . PHE A 1 81 ? -4.058 0.597 4.013 1.00 98.75 81 PHE A CA 1
ATOM 617 C C . PHE A 1 81 ? -4.473 1.151 2.648 1.00 98.75 81 PHE A C 1
ATOM 619 O O . PHE A 1 81 ? -5.029 0.432 1.825 1.00 98.75 81 PHE A O 1
ATOM 626 N N . GLY A 1 82 ? -4.214 2.429 2.401 1.00 98.75 82 GLY A N 1
ATOM 627 C CA . GLY A 1 82 ? -4.441 3.066 1.110 1.00 98.75 82 GLY A CA 1
ATOM 628 C C . GLY A 1 82 ? -3.125 3.382 0.413 1.00 98.75 82 GLY A C 1
ATOM 629 O O . GLY A 1 82 ? -2.207 3.898 1.050 1.00 98.75 82 GLY A O 1
ATOM 630 N N . ASP A 1 83 ? -3.050 3.147 -0.894 1.00 98.81 83 ASP A N 1
ATOM 631 C CA . ASP A 1 83 ? -1.924 3.571 -1.725 1.00 98.81 83 ASP A CA 1
ATOM 632 C C . ASP A 1 83 ? -2.399 4.126 -3.071 1.00 98.81 83 ASP A C 1
ATOM 634 O O . ASP A 1 83 ? -3.377 3.670 -3.664 1.00 98.81 83 ASP A O 1
ATOM 638 N N . ARG A 1 84 ? -1.690 5.122 -3.597 1.00 98.56 84 ARG A N 1
ATOM 639 C CA . ARG A 1 84 ? -1.965 5.671 -4.927 1.00 98.56 84 ARG A CA 1
ATOM 640 C C . ARG A 1 84 ? -1.710 4.643 -6.029 1.00 98.56 84 ARG A C 1
ATOM 642 O O . ARG A 1 84 ? -2.423 4.663 -7.028 1.00 98.56 84 ARG A O 1
ATOM 649 N N . VAL A 1 85 ? -0.715 3.769 -5.869 1.00 98.19 85 VAL A N 1
ATOM 650 C CA . VAL A 1 85 ? -0.405 2.678 -6.803 1.00 98.19 85 VAL A CA 1
ATOM 651 C C . VAL A 1 85 ? -0.250 1.384 -6.009 1.00 98.19 85 VAL A C 1
ATOM 653 O O . VAL A 1 85 ? 0.840 1.015 -5.569 1.00 98.19 85 VAL A O 1
ATOM 656 N N . LEU A 1 86 ? -1.361 0.670 -5.860 1.00 98.56 86 LEU A N 1
ATOM 657 C CA . LEU A 1 86 ? -1.431 -0.612 -5.180 1.00 98.56 86 LEU A CA 1
ATOM 658 C C . LEU A 1 86 ? -0.997 -1.742 -6.126 1.00 98.56 86 LEU A C 1
ATOM 660 O O . LEU A 1 86 ? -1.810 -2.459 -6.710 1.00 98.56 86 LEU A O 1
ATOM 664 N N . GLY A 1 87 ? 0.318 -1.866 -6.282 1.00 98.06 87 GLY A N 1
ATOM 665 C CA . GLY A 1 87 ? 0.964 -3.057 -6.829 1.00 98.06 87 GLY A CA 1
ATOM 666 C C . GLY A 1 87 ? 1.304 -4.081 -5.746 1.00 98.06 87 GLY A C 1
ATOM 667 O O . GLY A 1 87 ? 1.180 -3.805 -4.548 1.00 98.06 87 GLY A O 1
ATOM 668 N N . LEU 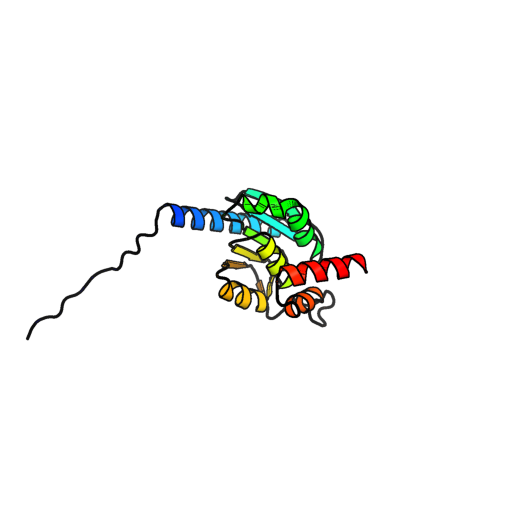A 1 88 ? 1.796 -5.252 -6.150 1.00 97.75 88 LEU A N 1
ATOM 669 C CA . LEU A 1 88 ? 2.155 -6.346 -5.249 1.00 97.75 88 LEU A CA 1
ATOM 670 C C . LEU A 1 88 ? 3.171 -5.913 -4.180 1.00 97.75 88 LEU A C 1
ATOM 672 O O . LEU A 1 88 ? 3.104 -6.358 -3.039 1.00 97.75 88 LEU A O 1
ATOM 676 N N . ALA A 1 89 ? 4.100 -5.013 -4.510 1.00 97.69 89 ALA A N 1
ATOM 677 C CA . ALA A 1 89 ? 5.034 -4.450 -3.530 1.00 97.69 89 ALA A CA 1
ATOM 678 C C . ALA A 1 89 ? 4.317 -3.701 -2.391 1.00 97.69 89 ALA A C 1
ATOM 680 O O . ALA A 1 89 ? 4.565 -3.971 -1.217 1.00 97.69 89 ALA A O 1
ATOM 681 N N . ALA A 1 90 ? 3.407 -2.782 -2.730 1.00 98.44 90 ALA A N 1
ATOM 682 C CA . ALA A 1 90 ? 2.645 -2.014 -1.746 1.00 98.44 90 ALA A CA 1
ATOM 683 C C . ALA A 1 90 ? 1.685 -2.916 -0.955 1.00 98.44 90 ALA A C 1
ATOM 685 O O . ALA A 1 90 ? 1.583 -2.783 0.263 1.00 98.44 90 ALA A O 1
ATOM 686 N N . PHE A 1 91 ? 1.059 -3.887 -1.627 1.00 98.69 91 PHE A N 1
ATOM 687 C CA . PHE A 1 91 ? 0.199 -4.882 -0.992 1.00 98.69 91 PHE A CA 1
ATOM 688 C C . PHE A 1 91 ? 0.937 -5.651 0.110 1.00 98.69 91 PHE A C 1
ATOM 690 O O . PHE A 1 91 ? 0.457 -5.708 1.240 1.00 98.69 91 PHE A O 1
ATOM 697 N N . ARG A 1 92 ? 2.143 -6.171 -0.159 1.00 98.38 92 ARG A N 1
ATOM 698 C CA . ARG A 1 92 ? 2.930 -6.887 0.861 1.00 98.38 92 ARG A CA 1
ATOM 699 C C . ARG A 1 92 ? 3.261 -6.016 2.073 1.00 98.38 92 ARG A C 1
ATOM 701 O O . ARG A 1 92 ? 3.169 -6.494 3.201 1.00 98.38 92 ARG A O 1
ATOM 708 N N . LEU A 1 93 ? 3.584 -4.733 1.875 1.00 98.25 93 LEU A N 1
ATOM 709 C CA . LEU A 1 93 ? 3.780 -3.807 2.999 1.00 98.25 93 LEU A CA 1
ATOM 710 C C . LEU A 1 93 ? 2.482 -3.607 3.797 1.00 98.25 93 LEU A C 1
ATOM 712 O O . LEU A 1 93 ? 2.514 -3.626 5.027 1.00 98.25 93 LEU A O 1
ATOM 716 N N . GLY A 1 94 ? 1.338 -3.494 3.117 1.00 98.06 94 GLY A N 1
ATOM 717 C CA . GLY A 1 94 ? 0.013 -3.480 3.743 1.00 98.06 94 GLY A CA 1
ATOM 718 C C . GLY A 1 94 ? -0.268 -4.729 4.585 1.00 98.06 94 GLY A C 1
ATOM 719 O O . GLY A 1 94 ? -0.778 -4.622 5.703 1.00 98.06 94 GLY A O 1
ATOM 720 N N . VAL A 1 95 ? 0.129 -5.910 4.101 1.00 97.69 95 VAL A N 1
ATOM 721 C CA . VAL A 1 95 ? 0.008 -7.172 4.848 1.00 97.69 95 VAL A CA 1
ATOM 722 C C . VAL A 1 95 ? 0.890 -7.173 6.095 1.00 97.69 95 VAL A C 1
ATOM 724 O O . VAL A 1 95 ? 0.427 -7.567 7.166 1.00 97.69 95 VAL A O 1
ATOM 727 N N . LEU A 1 96 ? 2.128 -6.677 6.008 1.00 96.94 96 LEU A N 1
ATOM 728 C CA . LEU A 1 96 ? 3.013 -6.548 7.175 1.00 96.94 96 LEU A CA 1
ATOM 729 C C . LEU A 1 96 ? 2.451 -5.585 8.231 1.00 96.94 96 LEU A C 1
ATOM 731 O O . LEU A 1 96 ? 2.647 -5.803 9.428 1.00 96.94 96 LEU A O 1
ATOM 735 N N . MET A 1 97 ? 1.696 -4.568 7.804 1.00 96.31 97 MET A N 1
ATOM 736 C CA . MET A 1 97 ? 0.922 -3.688 8.690 1.00 96.31 97 MET A CA 1
ATOM 737 C C . MET A 1 97 ? -0.356 -4.342 9.239 1.00 96.31 97 MET A C 1
ATOM 739 O O . MET A 1 97 ? -0.989 -3.775 10.124 1.00 96.31 97 MET A O 1
ATOM 743 N N . ARG A 1 98 ? -0.712 -5.550 8.779 1.00 96.12 98 ARG A N 1
ATOM 744 C CA . ARG A 1 98 ? -1.923 -6.310 9.142 1.00 96.12 98 ARG A CA 1
ATOM 745 C C . ARG A 1 98 ? -3.226 -5.642 8.696 1.00 96.12 98 ARG A C 1
ATOM 747 O O . ARG A 1 98 ? -4.250 -5.793 9.362 1.00 96.12 98 ARG A O 1
ATOM 754 N N . ALA A 1 99 ? -3.195 -4.923 7.575 1.00 97.25 99 ALA A N 1
ATOM 755 C CA . ALA A 1 99 ? -4.403 -4.357 6.990 1.00 97.25 99 ALA A CA 1
ATOM 756 C C . ALA A 1 99 ? -5.413 -5.465 6.632 1.00 97.25 99 ALA A C 1
ATOM 758 O O . ALA A 1 99 ? -5.054 -6.494 6.058 1.00 97.25 99 ALA A O 1
ATOM 759 N N . ARG A 1 100 ? -6.681 -5.248 6.993 1.00 96.81 100 ARG A N 1
ATOM 760 C CA . ARG A 1 100 ? -7.824 -6.127 6.688 1.00 96.81 100 ARG A CA 1
ATOM 761 C C . ARG A 1 100 ? -8.458 -5.811 5.344 1.00 96.81 100 ARG A C 1
ATOM 763 O O . ARG A 1 100 ? -8.998 -6.705 4.698 1.00 96.81 100 ARG A O 1
ATOM 770 N N . ALA A 1 101 ? -8.363 -4.554 4.933 1.00 98.31 101 ALA A N 1
ATOM 771 C CA . ALA A 1 101 ? -8.725 -4.124 3.600 1.00 98.31 101 ALA A CA 1
ATOM 772 C C . ALA A 1 101 ? -7.694 -3.133 3.063 1.00 98.31 101 ALA A C 1
ATOM 774 O O . ALA A 1 101 ? -6.939 -2.521 3.826 1.00 98.31 101 ALA A O 1
ATOM 775 N N . MET A 1 102 ? -7.659 -2.968 1.748 1.00 98.75 102 MET A N 1
ATOM 776 C CA . MET A 1 102 ? -6.805 -1.986 1.101 1.00 98.75 102 MET A CA 1
ATOM 777 C C . MET A 1 102 ? -7.568 -1.183 0.061 1.00 98.75 102 MET A C 1
ATOM 779 O O . MET A 1 102 ? -8.495 -1.686 -0.570 1.00 98.75 102 MET A O 1
ATOM 783 N N . TRP A 1 103 ? -7.145 0.063 -0.121 1.00 98.81 103 TRP A N 1
ATOM 784 C CA . TRP A 1 103 ? -7.644 0.932 -1.175 1.00 98.81 103 TRP A CA 1
ATOM 785 C C . TRP A 1 103 ? -6.515 1.306 -2.138 1.00 98.81 103 TRP A C 1
ATOM 787 O O . TRP A 1 103 ? -5.441 1.722 -1.702 1.00 98.81 103 TRP A O 1
ATOM 797 N N . GLY A 1 104 ? -6.753 1.185 -3.443 1.00 98.69 104 GLY A N 1
ATOM 798 C CA . GLY A 1 104 ? -5.795 1.568 -4.477 1.00 98.69 104 GLY A CA 1
ATOM 799 C C . GLY A 1 104 ? -6.319 2.629 -5.441 1.00 98.69 104 GLY A C 1
ATOM 800 O O . GLY A 1 104 ? -7.401 2.490 -6.007 1.00 98.69 104 GLY A O 1
ATOM 801 N N . GLY A 1 105 ? -5.519 3.661 -5.717 1.00 98.50 105 GLY A N 1
ATOM 802 C CA . GLY A 1 105 ? -5.803 4.572 -6.836 1.00 98.50 105 GLY A CA 1
ATOM 803 C C . GLY A 1 105 ? -5.702 3.839 -8.177 1.00 98.50 105 GLY A C 1
ATOM 804 O O . GLY A 1 105 ? -6.610 3.895 -9.001 1.00 98.50 105 GLY A O 1
ATOM 805 N N . LEU A 1 106 ? -4.619 3.083 -8.333 1.00 98.31 106 LEU A N 1
ATOM 806 C CA . LEU A 1 106 ? -4.392 2.112 -9.394 1.00 98.31 106 LEU A CA 1
ATOM 807 C C . LEU A 1 106 ? -4.096 0.755 -8.750 1.00 98.31 106 LEU A C 1
ATOM 809 O O . LEU A 1 106 ? -3.238 0.692 -7.873 1.00 98.31 106 LEU A O 1
ATOM 813 N N . VAL A 1 107 ? -4.767 -0.313 -9.172 1.00 98.69 107 VAL A N 1
ATOM 814 C CA . VAL A 1 107 ? -4.634 -1.666 -8.605 1.00 98.69 107 VAL A CA 1
ATOM 815 C C . VAL A 1 107 ? -4.201 -2.642 -9.694 1.00 98.69 107 VAL A C 1
ATOM 817 O O . VAL A 1 107 ? -4.814 -2.686 -10.760 1.00 98.69 107 VAL A O 1
ATOM 820 N N . SER A 1 108 ? -3.163 -3.446 -9.448 1.00 97.88 108 SER A N 1
ATOM 821 C CA . SER A 1 108 ? -2.745 -4.480 -10.405 1.00 97.88 108 SER A CA 1
ATOM 822 C C . SER A 1 108 ? -3.515 -5.794 -10.233 1.00 97.88 108 SER A C 1
ATOM 824 O O . SER A 1 108 ? -3.897 -6.169 -9.126 1.00 97.88 108 SER A O 1
ATOM 826 N N . GLN A 1 109 ? -3.722 -6.542 -11.319 1.00 97.44 109 GLN A N 1
ATOM 827 C CA . GLN A 1 109 ? -4.349 -7.870 -11.258 1.00 97.44 109 GLN A CA 1
ATOM 828 C C . GLN A 1 109 ? -3.649 -8.856 -10.297 1.00 97.44 109 GLN A C 1
ATOM 830 O O . GLN A 1 109 ? -4.366 -9.561 -9.584 1.00 97.44 109 GLN A O 1
ATOM 835 N N . PRO A 1 110 ? -2.300 -8.904 -10.195 1.00 96.88 110 PRO A N 1
ATOM 836 C CA . PRO A 1 110 ? -1.618 -9.727 -9.193 1.00 96.88 110 PRO A CA 1
ATOM 837 C C . PRO A 1 110 ? -2.066 -9.455 -7.753 1.00 96.88 110 PRO A C 1
ATOM 839 O O . PRO A 1 110 ? -2.177 -10.392 -6.966 1.00 96.88 110 PRO A O 1
ATOM 842 N N . VAL A 1 111 ? -2.383 -8.199 -7.412 1.00 98.25 111 VAL A N 1
ATOM 843 C CA . VAL A 1 111 ? -2.910 -7.855 -6.083 1.00 98.25 111 VAL A CA 1
ATOM 844 C C . VAL A 1 111 ? -4.253 -8.524 -5.834 1.00 98.25 111 VAL A C 1
ATOM 846 O O . VAL A 1 111 ? -4.464 -9.042 -4.746 1.00 98.25 111 VAL A O 1
ATOM 849 N N . LEU A 1 112 ? -5.149 -8.561 -6.822 1.00 97.94 112 LEU A N 1
ATOM 850 C CA . LEU A 1 112 ? -6.469 -9.177 -6.661 1.00 97.94 112 LEU A CA 1
ATOM 851 C C . LEU A 1 112 ? -6.371 -10.682 -6.391 1.00 97.94 112 LEU A C 1
ATOM 853 O O . LEU A 1 112 ? -7.086 -11.199 -5.534 1.00 97.94 112 LEU A O 1
ATOM 857 N N . ALA A 1 113 ? -5.466 -11.375 -7.088 1.00 95.56 113 ALA A N 1
ATOM 858 C CA . ALA A 1 113 ? -5.230 -12.802 -6.879 1.00 95.56 113 ALA A CA 1
ATOM 859 C C . ALA A 1 113 ? -4.679 -13.087 -5.471 1.00 95.56 113 ALA A C 1
ATOM 861 O O . ALA A 1 113 ? -5.189 -13.956 -4.763 1.00 95.56 113 ALA A O 1
ATOM 862 N N . GLU A 1 114 ? -3.683 -12.314 -5.037 1.00 97.38 114 GLU A N 1
ATOM 863 C CA . GLU A 1 114 ? -3.073 -12.443 -3.708 1.00 97.38 114 GLU A CA 1
ATOM 864 C C . GLU A 1 114 ? -4.034 -12.060 -2.580 1.00 97.38 114 GLU A C 1
ATOM 866 O O . GLU A 1 114 ? -4.103 -12.733 -1.552 1.00 97.38 114 GLU A O 1
ATOM 871 N N . ALA A 1 115 ? -4.820 -11.006 -2.780 1.00 97.94 115 ALA A N 1
ATOM 872 C CA . ALA A 1 115 ? -5.840 -10.563 -1.843 1.00 97.94 115 ALA A CA 1
ATOM 873 C C . ALA A 1 115 ? -6.927 -11.624 -1.650 1.00 97.94 115 ALA A C 1
ATOM 875 O O . ALA A 1 115 ? -7.244 -11.969 -0.509 1.00 97.94 115 ALA A O 1
ATOM 876 N N . ALA A 1 116 ? -7.430 -12.205 -2.744 1.00 97.44 116 ALA A N 1
ATOM 877 C CA . ALA A 1 116 ? -8.412 -13.283 -2.698 1.00 97.44 116 ALA A CA 1
ATOM 878 C C . ALA A 1 116 ? -7.877 -14.515 -1.953 1.00 97.44 116 ALA A C 1
ATOM 880 O O . ALA A 1 116 ? -8.569 -15.058 -1.093 1.00 97.44 116 ALA A O 1
ATOM 881 N N . ALA A 1 117 ? -6.627 -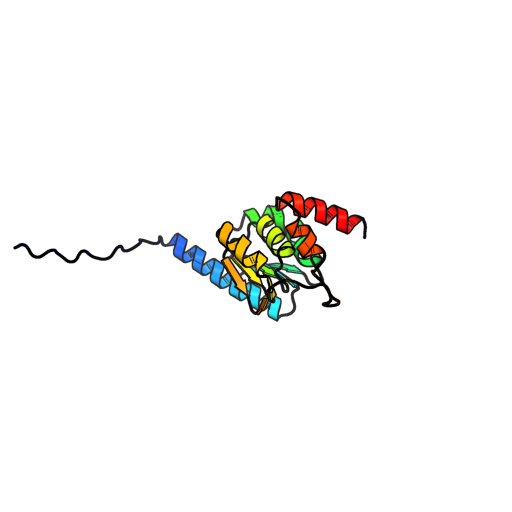14.916 -2.214 1.00 96.88 117 ALA A N 1
ATOM 882 C CA . ALA A 1 117 ? -6.001 -16.056 -1.542 1.00 96.88 117 ALA A CA 1
ATOM 883 C C . ALA A 1 117 ? -5.848 -15.850 -0.022 1.00 96.88 117 ALA A C 1
ATOM 885 O O . ALA A 1 117 ? -5.827 -16.814 0.743 1.00 96.88 117 ALA A O 1
ATOM 886 N N . ARG A 1 118 ? -5.753 -14.590 0.420 1.00 96.81 118 ARG A N 1
ATOM 887 C CA . ARG A 1 118 ? -5.547 -14.199 1.823 1.00 96.81 118 ARG A CA 1
ATOM 888 C C . ARG A 1 118 ? -6.822 -13.716 2.521 1.00 96.81 118 ARG A C 1
ATOM 890 O O . ARG A 1 118 ? -6.770 -13.407 3.710 1.00 96.81 118 ARG A O 1
ATOM 897 N N . GLY A 1 119 ? -7.947 -13.629 1.808 1.00 96.69 119 GLY A N 1
ATOM 898 C CA . GLY A 1 119 ? -9.199 -13.076 2.332 1.00 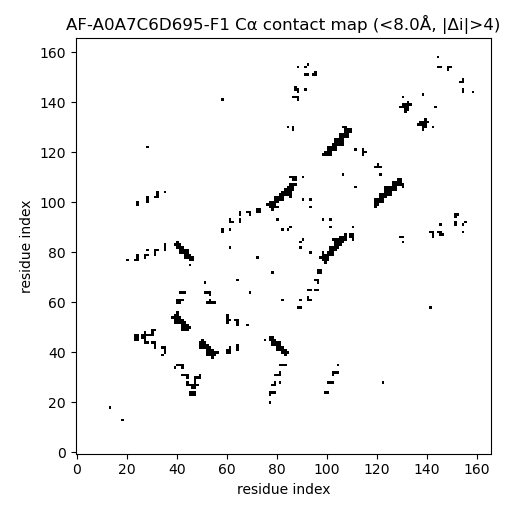96.69 119 GLY A CA 1
ATOM 899 C C . GLY A 1 119 ? -9.097 -11.596 2.719 1.00 96.69 119 GLY A C 1
ATOM 900 O O . GLY A 1 119 ? -9.715 -11.175 3.693 1.00 96.69 119 GLY A O 1
ATOM 901 N N . ILE A 1 120 ? -8.283 -10.822 1.997 1.00 97.56 120 ILE A N 1
ATOM 902 C CA . ILE A 1 120 ? -8.121 -9.378 2.203 1.00 97.56 120 ILE A CA 1
ATOM 903 C C . ILE A 1 120 ? -8.996 -8.653 1.184 1.00 97.56 120 ILE A C 1
ATOM 905 O O . ILE A 1 120 ? -8.894 -8.908 -0.013 1.00 97.56 120 ILE A O 1
ATOM 909 N N . GLN A 1 121 ? -9.844 -7.736 1.643 1.00 97.56 121 GLN A N 1
ATOM 910 C CA . GLN A 1 121 ? -10.643 -6.912 0.736 1.00 97.56 121 GLN A CA 1
ATOM 911 C C . GLN A 1 121 ? -9.744 -5.892 0.029 1.00 97.56 121 GLN A C 1
ATOM 913 O O . GLN A 1 121 ? -8.928 -5.230 0.667 1.00 97.56 121 GLN A O 1
ATOM 918 N N . VAL A 1 122 ? -9.903 -5.735 -1.283 1.00 98.62 122 VAL A N 1
ATOM 919 C CA . VAL A 1 122 ? -9.215 -4.697 -2.056 1.00 98.62 122 VAL A CA 1
ATOM 920 C C . VAL A 1 122 ? -10.239 -3.952 -2.889 1.00 98.62 122 VAL A C 1
ATOM 922 O O . VAL A 1 122 ? -10.869 -4.542 -3.762 1.00 98.62 122 VAL A O 1
ATOM 925 N N . ASP A 1 123 ? -10.345 -2.652 -2.638 1.00 98.31 123 ASP A N 1
ATOM 926 C CA . ASP A 1 123 ? -11.113 -1.721 -3.454 1.00 98.31 123 ASP A CA 1
ATOM 927 C C . ASP A 1 123 ? -10.168 -0.759 -4.172 1.00 98.31 123 ASP A C 1
ATOM 929 O O . ASP A 1 123 ? -9.022 -0.545 -3.771 1.00 98.31 123 ASP A O 1
ATOM 933 N N . GLY A 1 124 ? -10.640 -0.145 -5.249 1.00 97.88 124 GLY A N 1
ATOM 934 C CA . GLY A 1 124 ? -9.829 0.824 -5.959 1.00 97.88 124 GLY A CA 1
ATOM 935 C C . GLY A 1 124 ? -10.576 1.573 -7.040 1.00 97.88 124 GLY A C 1
ATOM 936 O O . GLY A 1 124 ? -11.744 1.307 -7.319 1.00 97.88 124 GLY A O 1
ATOM 937 N N . ARG A 1 125 ? -9.891 2.558 -7.618 1.00 98.12 125 ARG A N 1
ATOM 938 C CA . ARG A 1 125 ? -10.446 3.410 -8.675 1.00 98.12 125 ARG A CA 1
ATOM 939 C C . ARG A 1 125 ? -10.230 2.814 -10.061 1.00 98.12 125 ARG A C 1
ATOM 941 O O . ARG A 1 125 ? -11.170 2.768 -10.847 1.00 98.12 125 ARG A O 1
ATOM 948 N N . GLU A 1 126 ? -9.013 2.383 -10.361 1.00 98.38 126 GLU A N 1
ATOM 949 C CA . GLU A 1 126 ? -8.647 1.817 -11.659 1.00 98.38 126 GLU A CA 1
ATOM 950 C C . GLU A 1 126 ? -7.929 0.479 -11.471 1.00 98.38 126 GLU A C 1
ATOM 952 O O . GLU A 1 126 ? -7.074 0.347 -10.596 1.00 98.38 126 GLU A O 1
ATOM 957 N N . PHE A 1 127 ? -8.260 -0.507 -12.307 1.00 98.38 127 PHE A N 1
ATOM 958 C CA . PHE A 1 127 ? -7.663 -1.841 -12.280 1.00 98.38 127 PHE A CA 1
ATOM 959 C C . PHE A 1 127 ? -6.924 -2.106 -13.588 1.00 98.38 127 PHE A C 1
ATOM 961 O O . PHE A 1 127 ? -7.495 -1.968 -14.668 1.00 98.38 127 PHE A O 1
ATOM 968 N N . VAL A 1 128 ? -5.663 -2.520 -13.489 1.00 97.56 128 VAL A N 1
ATOM 969 C CA . VAL A 1 128 ? -4.775 -2.734 -14.639 1.00 97.56 128 VAL A CA 1
ATOM 970 C C . VAL A 1 128 ? -4.126 -4.114 -14.605 1.00 97.56 128 VAL A C 1
ATOM 972 O O . VAL A 1 128 ? -3.947 -4.681 -13.525 1.00 97.56 128 VAL A O 1
ATOM 975 N N . PRO A 1 129 ? -3.703 -4.667 -15.757 1.00 96.62 129 PRO A N 1
ATOM 976 C CA . PRO A 1 129 ? -3.013 -5.957 -15.785 1.00 96.62 129 PRO A CA 1
ATOM 977 C C . PRO A 1 129 ? -1.747 -5.984 -14.920 1.00 96.62 129 PRO A C 1
ATOM 979 O O . PRO A 1 129 ? -1.488 -6.957 -14.219 1.00 96.62 129 PRO A O 1
ATOM 982 N N . SER A 1 130 ? -0.965 -4.901 -14.925 1.00 95.31 130 SER A N 1
ATOM 983 C CA . SER A 1 130 ? 0.299 -4.822 -14.187 1.00 95.31 130 SER A CA 1
ATOM 984 C C . SER A 1 130 ? 0.740 -3.383 -13.928 1.00 95.31 130 SER A C 1
ATOM 986 O O . SER A 1 130 ? 0.477 -2.509 -14.754 1.00 95.31 130 SER A O 1
ATOM 988 N N . ILE A 1 131 ? 1.488 -3.149 -12.842 1.00 96.50 131 ILE A N 1
ATOM 989 C CA . ILE A 1 131 ? 2.133 -1.851 -12.595 1.00 96.50 131 ILE A CA 1
ATOM 990 C C . ILE A 1 131 ? 3.403 -1.722 -13.440 1.00 96.50 131 ILE A C 1
ATOM 992 O O . ILE A 1 131 ? 4.364 -2.484 -13.286 1.00 96.50 131 ILE A O 1
ATOM 996 N N . LEU A 1 132 ? 3.424 -0.714 -14.309 1.00 94.38 132 LEU A N 1
ATOM 997 C CA . LEU A 1 132 ? 4.569 -0.398 -15.157 1.00 94.38 132 LEU A CA 1
ATOM 998 C C . LEU A 1 132 ? 5.575 0.515 -14.442 1.00 94.38 132 LEU A C 1
ATOM 1000 O O . LEU A 1 132 ? 5.278 1.168 -13.439 1.00 94.38 132 LEU A O 1
ATOM 1004 N N . ASN A 1 133 ? 6.803 0.534 -14.948 1.00 93.19 133 ASN A N 1
ATOM 1005 C CA . ASN A 1 133 ? 7.831 1.482 -14.544 1.00 93.19 133 ASN A CA 1
ATOM 1006 C C . ASN A 1 133 ? 7.471 2.915 -15.000 1.00 93.19 133 ASN A C 1
ATOM 1008 O O . ASN A 1 133 ? 6.482 3.150 -15.690 1.00 93.19 133 ASN A O 1
ATOM 1012 N N . ARG A 1 134 ? 8.284 3.902 -14.602 1.00 88.88 134 ARG A N 1
ATOM 1013 C CA . ARG A 1 134 ? 8.020 5.323 -14.901 1.00 88.88 134 ARG A CA 1
ATOM 1014 C C . ARG A 1 134 ? 7.997 5.624 -16.407 1.00 88.88 134 ARG A C 1
ATOM 1016 O O . ARG A 1 134 ? 7.280 6.527 -16.819 1.00 88.88 134 ARG A O 1
ATOM 1023 N N . THR A 1 135 ? 8.801 4.907 -17.185 1.00 90.75 135 THR A N 1
ATOM 1024 C CA . THR A 1 135 ? 8.930 5.043 -18.642 1.00 90.75 135 THR A CA 1
ATOM 1025 C C . THR A 1 135 ? 7.790 4.363 -19.402 1.00 90.75 135 THR A C 1
ATOM 1027 O O . THR A 1 135 ? 7.568 4.688 -20.562 1.00 90.75 135 THR A O 1
ATOM 1030 N N . GLY A 1 136 ? 7.042 3.461 -18.758 1.00 90.81 136 GLY A N 1
ATOM 1031 C CA . GLY A 1 136 ? 5.938 2.713 -19.362 1.00 90.81 136 GLY A CA 1
ATOM 1032 C C . GLY A 1 136 ? 6.379 1.592 -20.308 1.00 90.81 136 GLY A C 1
ATOM 1033 O O . GLY A 1 136 ? 5.536 0.979 -20.952 1.00 90.81 136 GLY A O 1
ATOM 1034 N N . ASP A 1 137 ? 7.678 1.305 -20.392 1.00 91.69 137 ASP A N 1
ATOM 1035 C CA . ASP A 1 137 ? 8.271 0.333 -21.323 1.00 91.69 137 ASP A CA 1
ATOM 1036 C C . ASP A 1 137 ? 8.525 -1.044 -20.688 1.00 91.69 137 ASP A C 1
ATOM 1038 O O . ASP A 1 137 ? 9.028 -1.960 -21.336 1.00 91.69 137 ASP A O 1
ATOM 1042 N N . GLY A 1 138 ? 8.158 -1.223 -19.418 1.00 92.62 138 GLY A N 1
ATOM 1043 C CA . GLY A 1 138 ? 8.277 -2.506 -18.739 1.00 92.62 138 GLY A CA 1
ATOM 1044 C C . GLY A 1 138 ? 7.683 -2.514 -17.338 1.00 92.62 138 GLY A C 1
ATOM 1045 O O . GLY A 1 138 ? 7.221 -1.499 -16.820 1.00 92.62 138 GLY A O 1
ATOM 1046 N N . LEU A 1 139 ? 7.712 -3.685 -16.698 1.00 93.12 139 LEU A N 1
ATOM 1047 C CA . LEU A 1 139 ? 7.225 -3.856 -15.328 1.00 93.12 139 LEU A CA 1
ATOM 1048 C C . LEU A 1 139 ? 8.022 -3.008 -14.335 1.00 93.12 139 LEU A C 1
ATOM 1050 O O . LEU A 1 139 ? 9.255 -2.930 -14.407 1.00 93.12 139 LEU A O 1
ATOM 1054 N N . CYS A 1 140 ? 7.315 -2.438 -13.360 1.00 94.50 140 CYS A N 1
ATOM 1055 C CA . CYS A 1 140 ? 7.933 -1.755 -12.233 1.00 94.50 140 CYS A CA 1
ATOM 1056 C C . CYS A 1 140 ? 8.954 -2.682 -11.540 1.00 94.50 140 CYS A C 1
ATOM 1058 O O . CYS A 1 140 ? 8.622 -3.830 -11.228 1.00 94.50 140 CYS A O 1
ATOM 1060 N N . PRO A 1 141 ? 10.184 -2.211 -11.245 1.00 93.00 141 PRO A N 1
ATOM 1061 C CA . PRO A 1 141 ? 11.188 -3.025 -10.561 1.00 93.00 141 PRO A CA 1
ATOM 1062 C C . PRO A 1 141 ? 10.713 -3.574 -9.212 1.00 93.00 141 PRO A C 1
ATOM 1064 O O . PRO A 1 141 ? 11.069 -4.693 -8.862 1.00 93.00 141 PRO A O 1
ATOM 1067 N N . MET A 1 142 ? 9.897 -2.809 -8.477 1.00 94.88 142 MET A N 1
ATOM 1068 C CA . MET A 1 142 ? 9.362 -3.234 -7.179 1.00 94.88 142 MET A CA 1
ATOM 1069 C C . MET A 1 142 ? 8.292 -4.318 -7.331 1.00 94.88 142 MET A C 1
ATOM 1071 O O . MET A 1 142 ? 8.244 -5.234 -6.518 1.00 94.88 142 MET A O 1
ATOM 1075 N N . GLU A 1 143 ? 7.482 -4.257 -8.391 1.00 91.81 143 GLU A N 1
ATOM 1076 C CA . GLU A 1 143 ? 6.488 -5.294 -8.694 1.00 91.81 143 GLU A CA 1
ATOM 1077 C C . GLU A 1 143 ? 7.179 -6.630 -8.985 1.00 91.81 143 GLU A C 1
ATOM 1079 O O . GLU A 1 143 ? 6.810 -7.656 -8.419 1.00 91.81 143 GLU A O 1
ATOM 1084 N N . ARG A 1 144 ? 8.245 -6.603 -9.800 1.00 94.62 144 ARG A N 1
ATOM 1085 C CA . ARG A 1 144 ? 9.050 -7.799 -10.093 1.00 94.62 144 ARG A CA 1
ATOM 1086 C C . ARG A 1 144 ? 9.722 -8.361 -8.846 1.00 94.62 144 ARG A C 1
ATOM 1088 O O . ARG A 1 144 ? 9.657 -9.563 -8.631 1.00 94.62 144 ARG A O 1
ATOM 1095 N N . LEU A 1 145 ? 10.336 -7.493 -8.038 1.00 95.38 145 LEU A N 1
ATOM 1096 C CA . LEU A 1 145 ? 10.984 -7.889 -6.787 1.00 95.38 145 LEU A CA 1
ATOM 1097 C C . LEU A 1 145 ? 9.993 -8.596 -5.860 1.00 95.38 145 LEU A C 1
ATOM 1099 O O . LEU A 1 145 ? 10.254 -9.685 -5.365 1.00 95.38 145 LEU A O 1
ATOM 1103 N N . SER A 1 146 ? 8.816 -7.996 -5.688 1.00 94.62 146 SER A N 1
ATOM 1104 C CA . SER A 1 146 ? 7.759 -8.543 -4.846 1.00 94.62 146 SER A CA 1
ATOM 1105 C C . SER A 1 146 ? 7.222 -9.884 -5.355 1.00 94.62 146 SER A C 1
ATOM 1107 O O . SER A 1 146 ? 6.903 -10.761 -4.552 1.00 94.62 146 SER A O 1
ATOM 1109 N N . ALA A 1 147 ? 7.150 -10.073 -6.674 1.00 93.81 147 ALA A N 1
ATOM 1110 C CA . ALA A 1 147 ? 6.730 -11.335 -7.280 1.00 93.81 147 ALA A CA 1
ATOM 1111 C C . ALA A 1 147 ? 7.773 -12.456 -7.129 1.00 93.81 147 ALA A C 1
ATOM 1113 O O . ALA A 1 147 ? 7.394 -13.620 -7.075 1.00 93.81 147 ALA A O 1
ATOM 1114 N N . SER A 1 148 ? 9.067 -12.127 -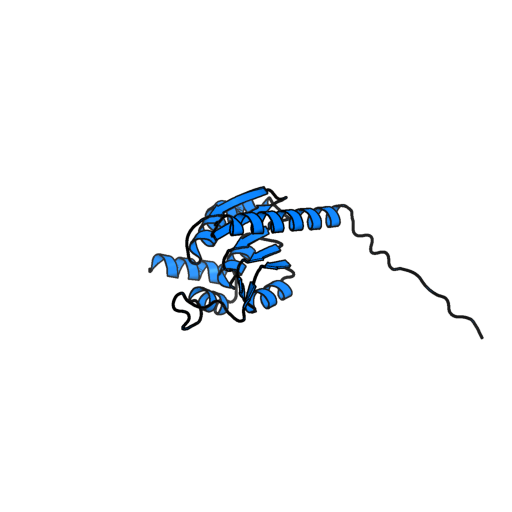7.036 1.00 95.00 148 SER A N 1
ATOM 1115 C CA . SER A 1 148 ? 10.138 -13.116 -6.832 1.00 95.00 148 SER A CA 1
ATOM 1116 C C . SER A 1 148 ? 10.334 -13.560 -5.379 1.00 95.00 148 SER A C 1
ATOM 1118 O O . SER A 1 148 ? 11.127 -14.461 -5.128 1.00 95.00 148 SER A O 1
ATOM 1120 N N . CYS A 1 149 ? 9.659 -12.926 -4.417 1.00 96.19 149 CYS A N 1
ATOM 1121 C CA . CYS A 1 149 ? 9.797 -13.253 -2.999 1.00 96.19 149 CYS A CA 1
ATOM 1122 C C . CYS A 1 149 ? 8.692 -14.207 -2.523 1.00 96.19 149 CYS A C 1
ATOM 1124 O O . CYS A 1 149 ? 7.505 -13.932 -2.696 1.00 96.19 149 CYS A O 1
ATOM 1126 N N . ASP A 1 150 ? 9.071 -15.263 -1.803 1.00 94.31 150 ASP A N 1
ATOM 1127 C CA . ASP A 1 150 ? 8.122 -16.268 -1.292 1.00 94.31 150 ASP A CA 1
ATOM 1128 C C . ASP A 1 150 ? 7.285 -15.779 -0.101 1.00 94.31 150 ASP A C 1
ATOM 1130 O O . ASP A 1 150 ? 6.242 -16.345 0.223 1.00 94.31 150 ASP A O 1
ATOM 1134 N N . SER A 1 151 ? 7.728 -14.725 0.587 1.00 97.19 151 SER A N 1
ATOM 1135 C CA . SER A 1 151 ? 7.049 -14.204 1.775 1.00 97.19 151 SER A CA 1
ATOM 1136 C C . SER A 1 151 ? 7.124 -12.686 1.867 1.00 97.19 151 SER A C 1
ATOM 1138 O O . SER A 1 151 ? 8.015 -12.051 1.302 1.00 97.19 151 SER A O 1
ATOM 1140 N N . ASP A 1 152 ? 6.201 -12.096 2.628 1.00 97.56 152 ASP A N 1
ATOM 1141 C CA . ASP A 1 152 ? 6.166 -10.644 2.828 1.00 97.56 152 ASP A CA 1
ATOM 1142 C C . ASP A 1 152 ? 7.374 -10.155 3.635 1.00 97.56 152 ASP A C 1
ATOM 1144 O O . ASP A 1 152 ? 7.927 -9.098 3.342 1.00 97.56 152 ASP A O 1
ATOM 1148 N N . ALA A 1 153 ? 7.833 -10.953 4.605 1.00 97.00 153 ALA A N 1
ATOM 1149 C CA . ALA A 1 153 ? 9.053 -10.672 5.357 1.00 97.00 153 ALA A CA 1
ATOM 1150 C C . ALA A 1 153 ? 10.306 -10.778 4.472 1.00 97.00 153 ALA A C 1
ATOM 1152 O O . ALA A 1 153 ? 11.172 -9.911 4.549 1.00 97.00 153 ALA A O 1
ATOM 1153 N N . GLY A 1 154 ? 10.378 -11.792 3.600 1.00 97.62 154 GLY A N 1
ATOM 1154 C CA . GLY A 1 154 ? 11.465 -11.928 2.626 1.00 97.62 154 GLY A CA 1
ATOM 1155 C C . GLY A 1 154 ? 11.518 -10.747 1.658 1.00 97.62 154 GLY A C 1
ATOM 1156 O O . GLY A 1 154 ? 12.579 -10.164 1.457 1.00 97.62 154 GLY A O 1
ATOM 1157 N N . PHE A 1 155 ? 10.358 -10.324 1.145 1.00 98.00 155 PHE A N 1
ATOM 1158 C CA . PHE A 1 155 ? 10.248 -9.112 0.335 1.00 98.00 155 PHE A CA 1
ATOM 1159 C C . PHE A 1 155 ? 10.725 -7.863 1.082 1.00 98.00 155 PHE A C 1
ATOM 1161 O O . PHE A 1 155 ? 11.446 -7.050 0.512 1.00 98.00 155 PHE A O 1
ATOM 1168 N N . TYR A 1 156 ? 10.339 -7.697 2.348 1.00 97.38 156 TYR A N 1
ATOM 1169 C CA . TYR A 1 156 ? 10.760 -6.547 3.144 1.00 97.38 156 TYR A CA 1
ATOM 1170 C C . TYR A 1 156 ? 12.281 -6.486 3.322 1.00 97.38 156 TYR A C 1
ATOM 1172 O O . TYR A 1 156 ? 12.861 -5.418 3.135 1.00 97.38 156 TYR A O 1
ATOM 1180 N N . SER A 1 157 ? 12.928 -7.613 3.635 1.00 96.94 157 SER A N 1
ATOM 1181 C CA . SER A 1 157 ? 14.389 -7.681 3.758 1.00 96.94 157 SER A CA 1
ATOM 1182 C C . SER A 1 157 ? 15.085 -7.287 2.454 1.00 96.94 157 SER A C 1
ATOM 1184 O O . SER A 1 157 ? 15.899 -6.367 2.447 1.00 96.94 157 SER A O 1
ATOM 1186 N N . GLU A 1 158 ? 14.684 -7.900 1.339 1.00 96.81 158 GLU A N 1
ATOM 1187 C CA . GLU A 1 158 ? 15.245 -7.618 0.013 1.00 96.81 158 GLU A CA 1
ATOM 1188 C C . GLU A 1 158 ? 15.011 -6.154 -0.411 1.00 96.81 158 GLU A C 1
ATOM 1190 O O . GLU A 1 158 ? 15.889 -5.491 -0.966 1.00 96.81 158 GLU A O 1
ATOM 1195 N N . LEU A 1 159 ? 13.833 -5.600 -0.103 1.00 96.31 159 LEU A N 1
ATOM 1196 C CA . LEU A 1 159 ? 13.525 -4.1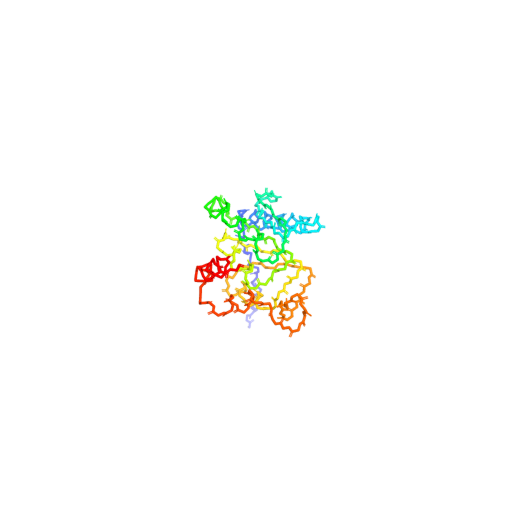93 -0.352 1.00 96.31 159 LEU A CA 1
ATOM 1197 C C . LEU A 1 159 ? 14.496 -3.261 0.389 1.00 96.31 159 LEU A C 1
ATOM 1199 O O . LEU A 1 159 ? 14.945 -2.271 -0.193 1.00 96.31 159 LEU A O 1
ATOM 1203 N N . LEU A 1 160 ? 14.813 -3.544 1.656 1.00 95.25 160 LEU A N 1
ATOM 1204 C CA . LEU A 1 160 ? 15.742 -2.722 2.434 1.00 95.25 160 LEU A CA 1
ATOM 1205 C C . LEU A 1 160 ? 17.162 -2.777 1.870 1.00 95.25 160 LEU A C 1
ATOM 1207 O O . LEU A 1 160 ? 17.787 -1.725 1.734 1.00 95.25 160 LEU A O 1
ATOM 1211 N N . GLU A 1 161 ? 17.645 -3.959 1.492 1.00 93.81 161 GLU A N 1
ATOM 1212 C CA . GLU A 1 161 ? 18.961 -4.121 0.862 1.00 93.81 161 GLU A CA 1
ATOM 1213 C C . GLU A 1 161 ? 19.051 -3.313 -0.439 1.00 93.81 161 GLU A C 1
ATOM 1215 O O . GLU A 1 161 ? 19.984 -2.532 -0.647 1.00 93.81 161 GLU A O 1
ATOM 1220 N N . ARG A 1 162 ? 18.012 -3.398 -1.279 1.00 90.81 162 ARG A N 1
ATOM 1221 C CA . ARG A 1 162 ? 17.927 -2.653 -2.541 1.00 90.81 162 ARG A CA 1
ATOM 1222 C C . ARG A 1 162 ? 17.966 -1.135 -2.342 1.00 90.81 162 ARG A C 1
ATOM 1224 O O . ARG A 1 162 ? 18.561 -0.425 -3.153 1.00 90.81 162 ARG A O 1
ATOM 1231 N N . LEU A 1 163 ? 17.316 -0.632 -1.291 1.00 87.19 163 LEU A N 1
ATOM 1232 C CA . LEU A 1 163 ? 17.247 0.801 -0.989 1.00 87.19 163 LEU A CA 1
ATOM 1233 C C . LEU A 1 163 ? 18.511 1.349 -0.315 1.00 87.19 163 LEU A C 1
ATOM 1235 O O . LEU A 1 163 ? 18.738 2.551 -0.401 1.00 87.19 163 LEU A O 1
ATOM 1239 N N . GLN A 1 164 ? 19.312 0.508 0.342 1.00 79.31 164 GLN A N 1
ATOM 1240 C CA . GLN A 1 164 ? 20.605 0.901 0.921 1.00 79.31 164 GLN A CA 1
ATOM 1241 C C . GLN A 1 164 ? 21.731 0.936 -0.123 1.00 79.31 164 GLN A C 1
ATOM 1243 O O . GLN A 1 164 ? 22.708 1.657 0.059 1.00 79.31 164 GLN A O 1
ATOM 1248 N N . GLY A 1 165 ? 21.591 0.180 -1.215 1.00 63.31 165 GLY A N 1
ATOM 1249 C CA . GLY A 1 165 ? 22.542 0.151 -2.331 1.00 63.31 165 GLY A CA 1
ATOM 1250 C C . GLY A 1 165 ? 22.232 1.100 -3.499 1.00 63.31 165 GLY A C 1
ATOM 1251 O O . GLY A 1 165 ? 22.860 0.954 -4.547 1.00 63.31 165 GLY A O 1
ATOM 1252 N N . SER A 1 166 ? 21.258 2.012 -3.362 1.00 53.03 166 SER A N 1
ATOM 1253 C CA . SER A 1 166 ? 20.834 2.985 -4.395 1.00 53.03 166 SER A CA 1
ATOM 1254 C C . SER A 1 166 ? 21.139 4.421 -3.984 1.00 53.03 166 SER A C 1
ATOM 1256 O O . SER A 1 166 ? 21.476 5.221 -4.882 1.00 53.03 166 SER A O 1
#

Mean predicted aligned error: 6.74 Å

Secondary structure (DSSP, 8-state):
-PPPPP---------HHHHHHHHHHHHHHHHHHHHHHTT-SEEEEETTEEEEEE--STTHHHHHHHHHHTTGGGG-TT-EEEEEEE-HHHHHHHHHTT-SEEEEEEEEHHHHHHHHHHT-EEEEEEEES--B-TTSSSB-HHHHHHHT-SSHHHHHHHHHHHHH--

Solvent-accessible surface area (backbone atoms only — not comparable to full-atom values): 8976 Å² total; per-residue (Å²): 135,86,86,82,76,89,80,78,85,84,78,76,82,75,48,74,65,58,59,49,50,55,50,28,37,54,42,8,43,53,41,30,50,52,43,38,76,72,66,34,32,17,35,35,18,38,72,43,39,76,78,47,72,26,65,72,65,85,65,53,25,52,50,53,48,39,73,76,32,42,73,65,34,72,77,42,86,48,19,21,31,18,28,42,65,25,26,46,39,50,47,38,50,32,51,70,38,50,34,45,31,36,30,14,49,33,27,20,47,65,34,55,57,54,25,61,78,68,72,33,49,75,51,63,76,39,82,40,81,64,54,54,31,96,85,65,85,45,70,18,69,55,40,55,52,35,70,74,35,96,41,56,68,55,29,51,54,53,50,50,55,56,64,74,77,108

Sequence (166 aa):
MPRFEQTDSKDCTCSKACRQDEHSISLSLESAKQQIDSGWSSVLVADGKVLDREKGSGIKPALLILQRMGQTARQHPNLVFGDRVLGLAAFRLGVLMRARAMWGGLVSQPVLAEAAARGIQVDGREFVPSILNRTGDGLCPMERLSASCDSDAGFYSELLERLQGS

pLDDT: mean 89.93, std 16.27, range [35.06, 98.81]